Protein AF-A0A7U9HAY5-F1 (afdb_monomer)

Foldseek 3Di:
DLVVCVLPEDEAEEQPDDPVNVVCCVVRHPHHYHYHHDDPVVPDDPVSVVVVVVVCVVRDDD

Nearest PDB structures (foldseek):
  5k8c-assembly1_A-2  TM=4.689E-01  e=2.797E+00  Shewanella oneidensis MR-1
  7a0u-assembly1_C-3  TM=4.586E-01  e=4.855E+00  Escherichia coli K-12

Solvent-accessible surface area (backbone atoms only — not comparable to full-atom values): 3918 Å² total; per-residue (Å²): 105,67,77,76,42,68,60,45,70,50,74,47,77,41,61,78,71,49,74,63,56,55,51,52,45,67,75,71,36,94,36,62,71,46,81,46,68,44,54,79,94,71,49,88,47,71,69,53,53,50,54,53,51,57,48,48,68,72,70,53,84,129

pLDDT: mean 94.19, std 7.38, range [58.03, 98.19]

Radius of gyration: 12.18 Å; Cα contacts (8 Å, |Δi|>4): 54; chains: 1; bounding box: 29×26×30 Å

Secondary structure (DSSP, 8-state):
-HHHHTTS-EEEEETT--HHHHHHHHHH--S-EEEEE--TTT-S-HHHHHHHHHHHHHHS--

Mean predicted aligned error: 2.97 Å

Organism: NCBI:txid1200984

Sequence (62 aa):
MVEWAAGRPFIWVDDEISAMDRLWVGASHPGPSLLHRVEPAKGLSGTDFCALAAWLDTVAPR

Structure (mmCIF, N/CA/C/O backbone):
data_AF-A0A7U9HAY5-F1
#
_entry.id   AF-A0A7U9HAY5-F1
#
loop_
_atom_site.group_PDB
_atom_site.id
_atom_site.type_symbol
_atom_site.label_atom_id
_atom_site.label_alt_id
_atom_site.label_comp_id
_atom_site.label_asym_id
_atom_site.label_entity_id
_atom_site.label_seq_id
_atom_site.pdbx_PDB_ins_code
_atom_site.Cartn_x
_atom_site.Cartn_y
_atom_site.Cartn_z
_atom_site.occupancy
_atom_site.B_iso_or_equiv
_atom_site.auth_seq_id
_atom_site.auth_comp_id
_atom_site.auth_asym_id
_atom_site.auth_atom_id
_atom_site.pdbx_PDB_model_num
ATOM 1 N N . MET A 1 1 ? 14.604 -2.138 3.371 1.00 81.19 1 MET A N 1
ATOM 2 C CA . MET A 1 1 ? 13.445 -2.830 2.766 1.00 81.19 1 MET A CA 1
ATOM 3 C C . MET A 1 1 ? 13.576 -3.017 1.252 1.00 81.19 1 MET A C 1
ATOM 5 O O . MET A 1 1 ? 13.509 -4.157 0.826 1.00 81.19 1 MET A O 1
ATOM 9 N N . VAL A 1 2 ? 13.839 -1.980 0.445 1.00 89.69 2 VAL A N 1
ATOM 10 C CA . VAL A 1 2 ? 14.078 -2.131 -1.015 1.00 89.69 2 VAL A CA 1
ATOM 11 C C . VAL A 1 2 ? 15.194 -3.131 -1.339 1.00 89.69 2 VAL A C 1
ATOM 13 O O . VAL A 1 2 ? 15.004 -4.019 -2.165 1.00 89.69 2 VAL A O 1
ATOM 16 N N . GLU A 1 3 ? 16.323 -3.052 -0.631 1.00 89.88 3 GLU A N 1
ATOM 17 C CA . GLU A 1 3 ? 17.424 -4.020 -0.773 1.00 89.88 3 GLU A CA 1
ATOM 18 C C . GLU A 1 3 ? 16.996 -5.447 -0.401 1.00 89.88 3 GLU A C 1
ATOM 20 O O . GLU A 1 3 ? 17.331 -6.405 -1.088 1.00 89.88 3 GLU A O 1
ATOM 25 N N . TRP A 1 4 ? 16.188 -5.585 0.651 1.00 91.12 4 TRP A N 1
ATOM 26 C CA . TRP A 1 4 ? 15.689 -6.875 1.140 1.00 91.12 4 TRP A CA 1
ATOM 27 C C . TRP A 1 4 ? 14.655 -7.494 0.193 1.00 91.12 4 TRP A C 1
ATOM 29 O O . TRP A 1 4 ? 14.588 -8.716 0.032 1.00 91.12 4 TRP A O 1
ATOM 39 N N . ALA A 1 5 ? 13.846 -6.654 -0.453 1.00 92.56 5 ALA A N 1
ATOM 40 C CA . ALA A 1 5 ? 12.912 -7.080 -1.481 1.00 92.56 5 ALA A CA 1
ATOM 41 C C . ALA A 1 5 ? 13.655 -7.656 -2.695 1.00 92.56 5 ALA A C 1
ATOM 43 O O . ALA A 1 5 ? 13.134 -8.571 -3.332 1.00 92.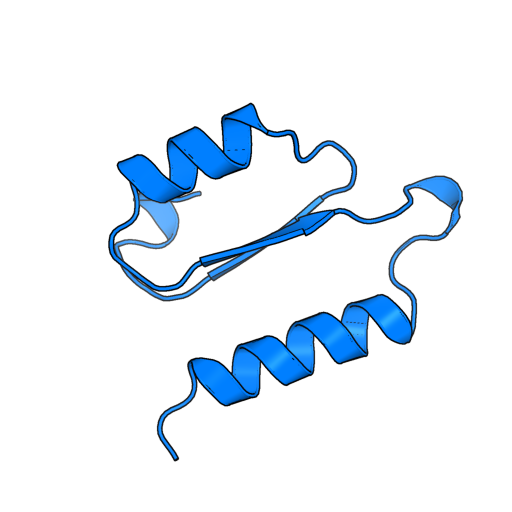56 5 ALA A O 1
ATOM 44 N N . ALA A 1 6 ? 14.882 -7.192 -2.971 1.00 91.62 6 ALA A N 1
ATOM 45 C CA . ALA A 1 6 ? 15.747 -7.698 -4.039 1.00 91.62 6 ALA A CA 1
ATOM 46 C C . ALA A 1 6 ? 15.030 -7.748 -5.405 1.00 91.62 6 ALA A C 1
ATOM 48 O O . ALA A 1 6 ? 15.107 -8.731 -6.137 1.00 91.62 6 ALA A O 1
ATOM 49 N N . GLY A 1 7 ? 14.265 -6.695 -5.712 1.00 90.94 7 GLY A N 1
ATOM 50 C CA . GLY A 1 7 ? 13.474 -6.580 -6.944 1.00 90.94 7 GLY A CA 1
ATOM 51 C C . GLY A 1 7 ? 12.136 -7.334 -6.945 1.00 90.94 7 GLY A C 1
ATOM 52 O O . GLY A 1 7 ? 11.364 -7.172 -7.885 1.00 90.94 7 GLY A O 1
ATOM 53 N N . ARG A 1 8 ? 11.826 -8.126 -5.911 1.00 94.12 8 ARG A N 1
ATOM 54 C CA . ARG A 1 8 ? 10.511 -8.774 -5.775 1.00 94.12 8 ARG A CA 1
ATOM 55 C C . ARG A 1 8 ? 9.444 -7.759 -5.364 1.00 94.12 8 ARG A C 1
ATOM 57 O O . ARG A 1 8 ? 9.770 -6.858 -4.587 1.00 94.12 8 ARG A O 1
ATOM 64 N N . PRO A 1 9 ? 8.182 -7.952 -5.793 1.00 95.69 9 PRO A N 1
ATOM 65 C CA . PRO A 1 9 ? 7.082 -7.130 -5.322 1.00 95.69 9 PRO A CA 1
ATOM 66 C C . PRO A 1 9 ? 6.976 -7.139 -3.797 1.00 95.69 9 PRO A C 1
ATOM 68 O O . PRO A 1 9 ? 7.152 -8.186 -3.168 1.00 95.69 9 PRO A O 1
ATOM 71 N N . PHE A 1 10 ? 6.657 -5.993 -3.202 1.00 96.06 10 PHE A N 1
ATOM 72 C CA . PHE A 1 10 ? 6.422 -5.900 -1.762 1.00 96.06 10 PHE A CA 1
ATOM 73 C C . PHE A 1 10 ? 5.356 -4.864 -1.407 1.00 96.06 10 PHE A C 1
ATOM 75 O O . PHE A 1 10 ? 5.072 -3.934 -2.167 1.00 96.06 10 PHE A O 1
ATOM 82 N N . ILE A 1 11 ? 4.828 -5.000 -0.191 1.00 97.50 11 ILE A N 1
ATOM 83 C CA . ILE A 1 11 ? 3.992 -3.990 0.447 1.00 97.50 11 ILE A CA 1
ATOM 84 C C . ILE A 1 11 ? 4.679 -3.504 1.723 1.00 97.50 11 ILE A C 1
ATOM 86 O O . ILE A 1 11 ? 5.112 -4.314 2.541 1.00 97.50 11 ILE A O 1
ATOM 90 N N . TRP A 1 12 ? 4.750 -2.186 1.899 1.00 97.69 12 TRP A N 1
ATOM 91 C CA . TRP A 1 12 ? 5.076 -1.538 3.166 1.00 97.69 12 TRP A CA 1
ATOM 92 C C . TRP A 1 12 ? 3.799 -0.991 3.788 1.00 97.69 12 TRP A C 1
ATOM 94 O O . TRP A 1 12 ? 3.143 -0.137 3.192 1.00 97.69 12 TRP A O 1
ATOM 104 N N . VAL A 1 13 ? 3.459 -1.491 4.971 1.00 97.50 13 VAL A N 1
ATOM 105 C CA . VAL A 1 13 ? 2.348 -1.001 5.788 1.00 97.50 13 VAL A CA 1
ATOM 106 C C . VAL A 1 13 ? 2.927 -0.328 7.021 1.00 97.50 13 VAL A C 1
ATOM 108 O O . VAL A 1 13 ? 3.587 -1.005 7.806 1.00 97.50 13 VAL A O 1
ATOM 111 N N . ASP A 1 14 ? 2.709 0.975 7.166 1.00 97.56 14 ASP A N 1
ATOM 112 C CA . ASP A 1 14 ? 3.296 1.777 8.246 1.00 97.56 14 ASP A CA 1
ATOM 113 C C . ASP A 1 14 ? 2.577 3.134 8.352 1.00 97.56 14 ASP A C 1
ATOM 115 O O . ASP A 1 14 ? 2.160 3.700 7.340 1.00 97.56 14 ASP A O 1
ATOM 119 N N . ASP A 1 15 ? 2.346 3.643 9.560 1.00 97.56 15 ASP A N 1
ATOM 120 C CA . ASP A 1 15 ? 1.601 4.883 9.798 1.00 97.56 15 ASP A CA 1
ATOM 121 C C . ASP A 1 15 ? 2.412 6.169 9.575 1.00 97.56 15 ASP A C 1
ATOM 123 O O . ASP A 1 15 ? 1.831 7.252 9.421 1.00 97.56 15 ASP A O 1
ATOM 127 N N . GLU A 1 16 ? 3.734 6.067 9.480 1.00 97.88 16 GLU A N 1
ATOM 128 C CA . GLU A 1 16 ? 4.652 7.193 9.309 1.00 97.88 16 GLU A CA 1
ATOM 129 C C . GLU A 1 16 ? 5.075 7.413 7.848 1.00 97.88 16 GLU A C 1
ATOM 131 O O . GLU A 1 16 ? 5.786 8.373 7.548 1.00 97.88 16 GLU A O 1
ATOM 136 N N . ILE A 1 17 ? 4.572 6.600 6.908 1.00 97.88 17 ILE A N 1
ATOM 137 C CA . ILE A 1 17 ? 4.879 6.725 5.474 1.00 97.88 17 ILE A CA 1
ATOM 138 C C . ILE A 1 17 ? 4.646 8.155 4.970 1.00 97.88 17 ILE A C 1
ATOM 140 O O . ILE A 1 17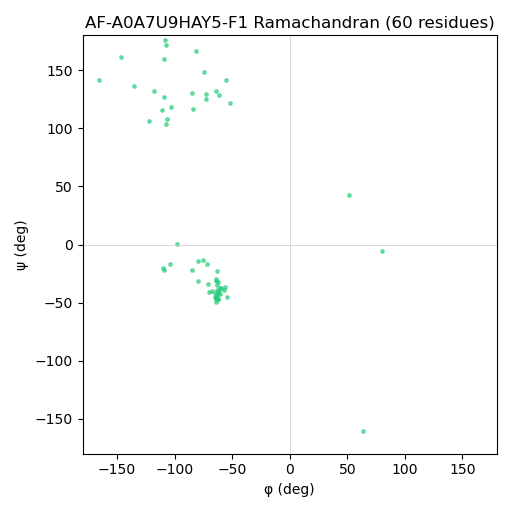 ? 3.526 8.684 4.963 1.00 97.88 17 ILE A O 1
ATOM 144 N N . SER A 1 18 ? 5.712 8.744 4.437 1.00 97.69 18 SER A N 1
ATOM 145 C CA . SER A 1 18 ? 5.759 10.108 3.924 1.00 97.69 18 SER A CA 1
ATOM 146 C C . SER A 1 18 ? 5.839 10.166 2.393 1.00 97.69 18 SER A C 1
ATOM 148 O O . SER A 1 18 ? 5.953 9.161 1.685 1.00 97.69 18 SER A O 1
ATOM 150 N N . ALA A 1 19 ? 5.799 11.384 1.847 1.00 97.62 19 ALA A N 1
ATOM 151 C CA . ALA A 1 19 ? 6.077 11.612 0.430 1.00 97.62 19 ALA A CA 1
ATOM 152 C C . ALA A 1 19 ? 7.5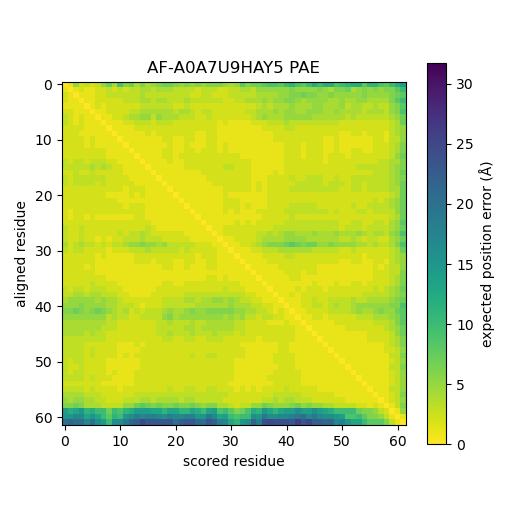29 11.259 0.057 1.00 97.62 19 ALA A C 1
ATOM 154 O O . ALA A 1 19 ? 7.776 10.812 -1.062 1.00 97.62 19 ALA A O 1
ATOM 155 N N . MET A 1 20 ? 8.477 11.424 0.989 1.00 97.94 20 MET A N 1
ATOM 156 C CA . MET A 1 20 ? 9.885 11.107 0.747 1.00 97.94 20 MET A CA 1
ATOM 157 C C . MET A 1 20 ? 10.089 9.601 0.574 1.00 97.94 20 MET A C 1
ATOM 159 O O . MET A 1 20 ? 10.793 9.188 -0.343 1.00 97.94 20 MET A O 1
ATOM 163 N N . ASP A 1 21 ? 9.403 8.782 1.373 1.00 97.69 21 ASP A N 1
ATOM 164 C CA . ASP A 1 21 ? 9.465 7.320 1.257 1.00 97.69 21 ASP A CA 1
ATOM 165 C C . ASP A 1 21 ? 8.985 6.849 -0.116 1.00 97.69 21 ASP A C 1
ATOM 167 O O . ASP A 1 21 ? 9.619 6.013 -0.759 1.00 97.69 21 ASP A O 1
ATOM 171 N N . ARG A 1 22 ? 7.895 7.448 -0.615 1.00 97.12 22 ARG A N 1
ATOM 172 C CA . ARG A 1 22 ? 7.358 7.155 -1.952 1.00 97.12 22 ARG A CA 1
ATOM 173 C C . ARG A 1 22 ? 8.342 7.528 -3.057 1.00 97.12 22 ARG A C 1
ATOM 175 O O . 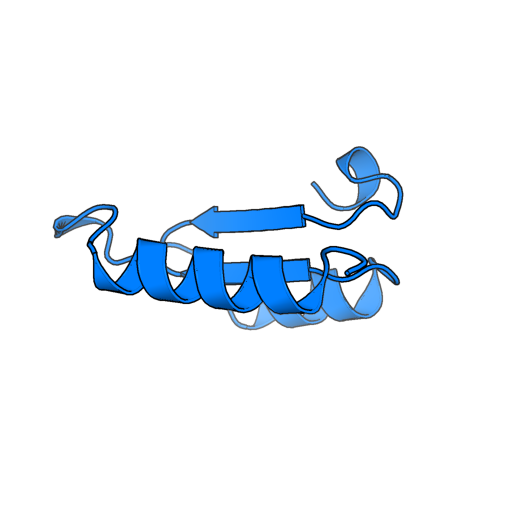ARG A 1 22 ? 8.524 6.743 -3.985 1.00 97.12 22 ARG A O 1
ATOM 182 N N . LEU A 1 23 ? 8.986 8.692 -2.952 1.00 97.44 23 LEU A N 1
ATOM 183 C CA . LEU A 1 23 ? 10.002 9.128 -3.914 1.00 97.44 23 LEU A CA 1
ATOM 184 C C . LEU A 1 23 ? 11.223 8.206 -3.895 1.00 97.44 23 LEU A C 1
ATOM 186 O O . LEU A 1 23 ? 11.683 7.773 -4.950 1.00 97.44 23 LEU A O 1
ATOM 190 N N . TRP A 1 24 ? 11.727 7.876 -2.706 1.00 96.50 24 TRP A N 1
ATOM 191 C CA . TRP A 1 24 ? 12.904 7.030 -2.563 1.00 96.50 24 TRP A CA 1
ATOM 192 C C . TRP A 1 24 ? 12.654 5.608 -3.071 1.00 96.50 24 TRP A C 1
ATOM 194 O O . TRP A 1 24 ? 13.475 5.086 -3.828 1.00 96.50 24 TRP A O 1
ATOM 204 N N . VAL A 1 25 ? 11.512 4.998 -2.727 1.00 97.25 25 VAL A N 1
ATOM 205 C CA . VAL A 1 25 ? 11.148 3.668 -3.238 1.00 97.25 25 VAL A CA 1
ATOM 206 C C . VAL A 1 25 ? 10.963 3.702 -4.753 1.00 97.25 25 VAL A C 1
ATOM 208 O O . VAL A 1 25 ? 11.528 2.851 -5.433 1.00 97.25 25 VAL A O 1
ATOM 211 N N . GLY A 1 26 ? 10.258 4.701 -5.294 1.00 95.81 26 GLY A N 1
ATOM 212 C CA . GLY A 1 26 ? 10.047 4.826 -6.740 1.00 95.81 26 GLY A CA 1
ATOM 213 C C . GLY A 1 26 ? 11.342 5.008 -7.539 1.00 95.81 26 GLY A C 1
ATOM 214 O O . GLY A 1 26 ? 11.443 4.519 -8.660 1.00 95.81 26 GLY A O 1
ATOM 215 N N . ALA A 1 27 ? 12.350 5.668 -6.963 1.00 95.62 27 ALA A N 1
ATOM 216 C CA . ALA A 1 27 ? 13.662 5.819 -7.590 1.00 95.62 27 ALA A CA 1
ATOM 217 C C . ALA A 1 27 ? 14.556 4.573 -7.438 1.00 95.62 27 ALA A C 1
ATOM 219 O O . ALA A 1 27 ? 15.386 4.306 -8.304 1.00 95.62 27 ALA A O 1
ATOM 220 N N . SER A 1 28 ? 14.410 3.827 -6.338 1.00 94.56 28 SER A N 1
ATOM 221 C CA . SER A 1 28 ? 15.367 2.780 -5.942 1.00 94.56 28 SER A CA 1
ATOM 222 C C . SER A 1 28 ? 14.882 1.353 -6.205 1.00 94.56 28 SER A C 1
ATOM 224 O O . SER A 1 28 ? 15.688 0.423 -6.184 1.00 94.56 28 SER A O 1
ATOM 226 N N . HIS A 1 29 ? 13.582 1.145 -6.426 1.00 95.00 29 HIS A N 1
ATOM 227 C CA . HIS A 1 29 ? 12.988 -0.176 -6.606 1.00 95.00 29 HIS A CA 1
ATOM 228 C C . HIS A 1 29 ? 12.254 -0.284 -7.952 1.00 95.00 29 HIS A C 1
ATOM 230 O O . HIS A 1 29 ? 11.160 0.254 -8.093 1.00 95.00 29 HIS A O 1
ATOM 236 N N . PRO A 1 30 ? 12.815 -1.002 -8.942 1.00 89.62 30 PRO A N 1
ATOM 237 C CA . PRO A 1 30 ? 12.193 -1.134 -10.262 1.00 89.62 30 PRO A CA 1
ATOM 238 C C . PRO A 1 30 ? 10.997 -2.102 -10.287 1.00 89.62 30 PRO A C 1
ATOM 240 O O . PRO A 1 30 ? 10.268 -2.142 -11.276 1.00 89.62 30 PRO A O 1
ATOM 243 N N . GLY A 1 31 ? 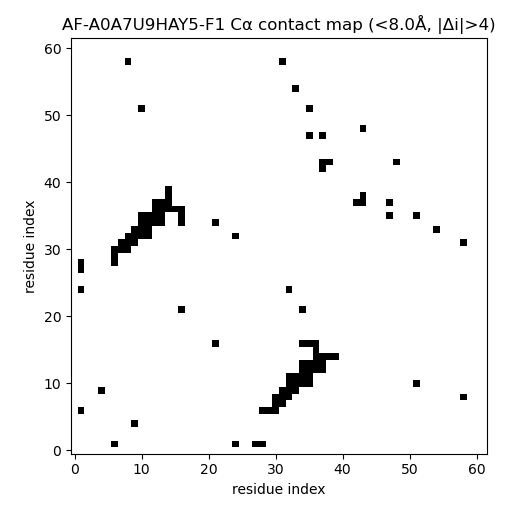10.817 -2.914 -9.239 1.00 92.38 31 GLY A N 1
ATOM 244 C CA . GLY A 1 31 ? 9.691 -3.835 -9.105 1.00 92.38 31 GLY A CA 1
ATOM 245 C C . GLY A 1 31 ? 8.418 -3.146 -8.590 1.00 92.38 31 GLY A C 1
ATOM 246 O O . GLY A 1 31 ? 8.476 -2.020 -8.095 1.00 92.38 31 GLY A O 1
ATOM 247 N N . PRO A 1 32 ? 7.248 -3.802 -8.672 1.00 95.62 32 PRO A N 1
ATOM 248 C CA . PRO A 1 32 ? 6.016 -3.272 -8.099 1.00 95.62 32 PRO A CA 1
ATOM 249 C C . PRO A 1 32 ? 6.125 -3.096 -6.580 1.00 95.62 32 PRO A C 1
ATOM 251 O O . PRO A 1 32 ? 6.435 -4.039 -5.856 1.00 95.62 32 PRO A O 1
ATOM 254 N N . SER A 1 33 ? 5.784 -1.916 -6.073 1.00 96.75 33 SER A N 1
ATOM 255 C CA . SER A 1 33 ? 5.745 -1.654 -4.632 1.00 96.75 33 SER A CA 1
ATOM 256 C C . SER A 1 33 ? 4.487 -0.895 -4.245 1.00 96.75 33 SER A C 1
ATOM 258 O O . SER A 1 33 ? 4.146 0.098 -4.892 1.00 96.75 33 SER A O 1
ATOM 260 N N . LEU A 1 34 ? 3.846 -1.305 -3.152 1.00 97.62 34 LEU A N 1
ATOM 261 C CA . LEU A 1 34 ? 2.783 -0.537 -2.509 1.00 97.62 34 LEU A CA 1
ATOM 262 C C . LEU A 1 34 ? 3.273 0.024 -1.175 1.00 97.62 34 LEU A C 1
ATOM 264 O O . LEU A 1 34 ? 3.741 -0.717 -0.316 1.00 97.62 34 LEU A O 1
ATOM 268 N N . LEU A 1 35 ? 3.119 1.335 -0.990 1.00 98.19 35 LEU A N 1
ATOM 269 C CA . LEU A 1 35 ? 3.312 2.008 0.295 1.00 98.19 35 LEU A CA 1
ATOM 270 C C . LEU A 1 35 ? 1.937 2.416 0.831 1.00 98.19 35 LEU A C 1
ATOM 272 O O . LEU A 1 35 ? 1.334 3.383 0.342 1.00 98.19 35 LEU A O 1
ATOM 276 N N . HIS A 1 36 ? 1.441 1.659 1.807 1.00 97.94 36 HIS A N 1
ATOM 277 C CA . HIS A 1 36 ? 0.110 1.795 2.389 1.00 97.94 36 HIS A CA 1
ATOM 278 C C . HIS A 1 36 ? 0.196 2.406 3.787 1.00 97.94 36 HIS A C 1
ATOM 280 O O . HIS A 1 36 ? 0.657 1.762 4.727 1.00 97.94 36 HIS A O 1
ATOM 286 N N . ARG A 1 37 ? -0.234 3.666 3.914 1.00 97.56 37 ARG A N 1
ATOM 287 C CA . ARG A 1 37 ? -0.209 4.378 5.193 1.00 97.56 37 ARG A CA 1
ATOM 288 C C . ARG A 1 37 ? -1.458 4.057 6.003 1.00 97.56 37 ARG A C 1
ATOM 290 O O . ARG A 1 37 ? -2.557 4.196 5.470 1.00 97.56 37 ARG A O 1
ATOM 297 N N . VAL A 1 38 ? -1.292 3.694 7.272 1.00 97.62 38 VAL A N 1
ATOM 298 C CA . VAL A 1 38 ? -2.406 3.360 8.178 1.00 97.62 38 VAL A CA 1
ATOM 299 C C . VAL A 1 38 ? -2.609 4.424 9.256 1.00 97.62 38 VAL A C 1
ATOM 301 O O . VAL A 1 38 ? -1.717 5.218 9.536 1.00 97.62 38 VAL A O 1
ATOM 304 N N . GLU A 1 39 ? -3.800 4.456 9.852 1.00 96.31 39 GLU A N 1
ATOM 305 C CA . GLU A 1 39 ? -4.098 5.308 11.009 1.00 96.31 39 GLU A CA 1
ATOM 306 C C . GLU A 1 39 ? -3.635 4.602 12.299 1.00 96.31 39 GLU A C 1
ATOM 308 O O . GLU A 1 39 ? -4.199 3.555 12.645 1.00 96.31 39 GLU A O 1
ATOM 313 N N . PRO A 1 40 ? -2.667 5.155 13.054 1.00 96.31 40 PRO A N 1
ATOM 314 C CA . PRO A 1 40 ? -2.052 4.453 14.182 1.00 96.31 40 PRO A CA 1
ATOM 315 C C . PRO A 1 40 ? -3.047 4.134 15.298 1.00 96.31 40 PRO A C 1
ATOM 317 O O . PRO A 1 40 ? -2.981 3.070 15.909 1.00 96.31 40 PRO A O 1
ATOM 320 N N . ALA A 1 41 ? -4.022 5.016 15.536 1.00 96.88 41 ALA A N 1
ATOM 321 C CA . ALA A 1 41 ? -5.014 4.828 16.592 1.00 96.88 41 ALA A CA 1
ATOM 322 C C . ALA A 1 41 ? -6.046 3.728 16.286 1.00 96.88 41 ALA A C 1
ATOM 324 O O . ALA A 1 41 ? -6.758 3.283 17.186 1.00 96.88 41 ALA A O 1
ATOM 325 N N . LYS A 1 42 ? -6.170 3.317 15.019 1.00 94.94 42 LYS A N 1
ATOM 326 C CA . LYS A 1 42 ? -7.176 2.344 14.566 1.00 94.94 42 LYS A CA 1
ATOM 327 C C . LYS A 1 42 ? -6.564 1.001 14.185 1.00 94.94 42 LYS A C 1
ATOM 329 O O . LYS A 1 42 ? -7.278 -0.000 14.195 1.00 94.94 42 LYS A O 1
ATOM 334 N N . GLY A 1 43 ? -5.270 0.978 13.866 1.00 92.62 43 GLY A N 1
ATOM 335 C CA . GLY A 1 43 ? -4.621 -0.190 13.285 1.00 92.62 43 GLY A CA 1
ATOM 336 C C . GLY A 1 43 ? -5.195 -0.531 11.907 1.00 92.62 43 GLY A C 1
ATOM 337 O O . GLY A 1 43 ? -5.821 0.301 11.250 1.00 92.62 43 GLY A O 1
ATOM 338 N N . LEU A 1 44 ? -4.980 -1.772 11.468 1.00 97.12 44 LEU A N 1
ATOM 339 C CA . LEU A 1 44 ? -5.503 -2.262 10.194 1.00 97.12 44 LEU A CA 1
ATOM 340 C C . LEU A 1 44 ? -7.015 -2.498 10.255 1.00 97.12 44 LEU A C 1
ATOM 342 O O . LEU A 1 44 ? -7.517 -3.271 11.071 1.00 97.12 44 LEU A O 1
ATOM 346 N N . SER A 1 45 ? -7.726 -1.866 9.332 1.00 97.00 45 SER A N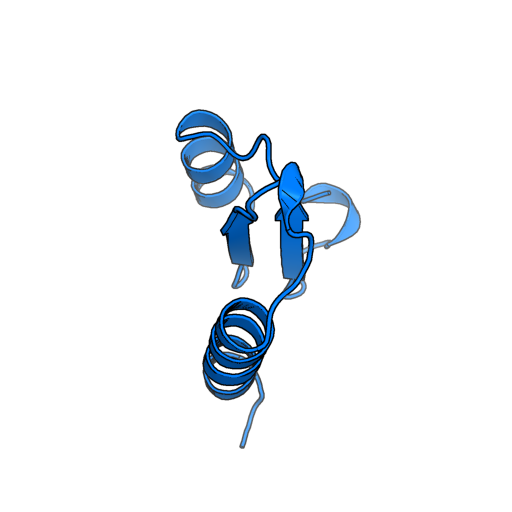 1
ATOM 347 C CA . SER A 1 45 ? -9.164 -1.986 9.133 1.00 97.00 45 SER A CA 1
ATOM 348 C C . SER A 1 45 ? -9.502 -2.782 7.870 1.00 97.00 45 SER A C 1
ATOM 350 O O . SER A 1 45 ? -8.646 -3.081 7.037 1.00 97.00 45 SER A O 1
ATOM 352 N N . GLY A 1 46 ? -10.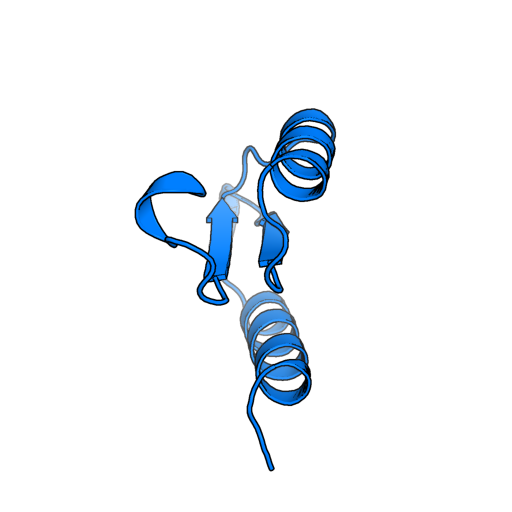790 -3.089 7.685 1.00 97.94 46 GLY A N 1
ATOM 353 C CA . GLY A 1 46 ? -11.275 -3.736 6.462 1.00 97.94 46 GLY A CA 1
ATOM 354 C C . GLY A 1 46 ? -10.920 -2.961 5.188 1.00 97.94 46 GLY A C 1
ATOM 355 O O . GLY A 1 46 ? -10.560 -3.574 4.189 1.00 97.94 46 GLY A O 1
ATOM 356 N N . THR A 1 47 ? -10.936 -1.625 5.234 1.00 97.06 47 THR A N 1
ATOM 357 C CA . THR A 1 47 ? -10.551 -0.779 4.093 1.00 97.06 47 THR A CA 1
ATOM 358 C C . THR A 1 47 ? -9.086 -0.973 3.718 1.00 97.06 47 THR A C 1
ATOM 360 O O . THR A 1 47 ? -8.762 -1.038 2.533 1.00 97.06 47 THR A O 1
ATOM 363 N N . ASP A 1 48 ? -8.211 -1.114 4.716 1.00 98.12 48 ASP A N 1
ATOM 364 C CA . ASP A 1 48 ? -6.793 -1.372 4.487 1.00 98.12 48 ASP A CA 1
ATOM 365 C C . ASP A 1 48 ? -6.618 -2.727 3.803 1.00 98.12 48 ASP A C 1
ATOM 367 O O . ASP A 1 48 ? -6.008 -2.806 2.741 1.00 98.12 48 ASP A O 1
ATOM 371 N N . PHE A 1 49 ? -7.251 -3.780 4.326 1.00 98.06 49 PHE A N 1
ATOM 372 C CA . PHE A 1 49 ? -7.196 -5.104 3.703 1.00 98.06 49 PHE A CA 1
ATOM 373 C C . PHE A 1 49 ? -7.764 -5.127 2.279 1.00 98.06 49 PHE A C 1
ATOM 375 O O . PHE A 1 49 ? -7.192 -5.793 1.417 1.00 98.06 49 PHE A O 1
ATOM 382 N N . CYS A 1 50 ? -8.832 -4.377 1.995 1.00 98.12 50 CYS A N 1
ATOM 383 C CA . CYS A 1 50 ? -9.350 -4.235 0.633 1.00 98.12 50 CYS A CA 1
ATOM 384 C C . CYS A 1 50 ? -8.329 -3.580 -0.308 1.00 98.12 50 CYS A C 1
ATOM 386 O O . CYS A 1 50 ? -8.172 -4.041 -1.437 1.00 98.12 50 CYS A O 1
ATOM 388 N N . ALA A 1 51 ? -7.616 -2.545 0.143 1.00 97.88 51 ALA A N 1
ATOM 389 C CA . ALA A 1 51 ? -6.572 -1.903 -0.655 1.00 97.88 51 ALA A CA 1
ATOM 390 C C . ALA A 1 51 ? -5.397 -2.856 -0.931 1.00 97.88 51 ALA A C 1
ATOM 392 O O . ALA A 1 51 ? -4.910 -2.930 -2.060 1.00 97.88 51 ALA A O 1
ATOM 393 N N . LEU A 1 52 ? -4.983 -3.628 0.079 1.00 97.75 52 LEU A N 1
ATOM 394 C CA . LEU A 1 52 ? -3.937 -4.643 -0.058 1.00 97.75 52 LEU A CA 1
ATOM 395 C C . LEU A 1 52 ? -4.339 -5.738 -1.057 1.00 97.75 52 LEU A C 1
ATOM 397 O O . LEU A 1 52 ? -3.553 -6.071 -1.941 1.00 97.75 52 LEU A O 1
ATOM 401 N N . ALA A 1 53 ? -5.563 -6.262 -0.950 1.00 97.62 53 ALA A N 1
ATOM 402 C CA . ALA A 1 53 ? -6.085 -7.284 -1.856 1.00 97.62 53 ALA A CA 1
ATOM 403 C C . ALA A 1 53 ? -6.171 -6.777 -3.301 1.00 97.62 53 ALA A C 1
ATOM 405 O O . ALA A 1 53 ? -5.669 -7.429 -4.211 1.00 97.62 53 ALA A O 1
ATOM 406 N N . ALA A 1 54 ? -6.710 -5.570 -3.497 1.00 97.19 54 ALA A N 1
ATOM 407 C CA . ALA A 1 54 ? -6.798 -4.961 -4.818 1.00 97.19 54 ALA A CA 1
ATOM 408 C C . ALA A 1 54 ? -5.416 -4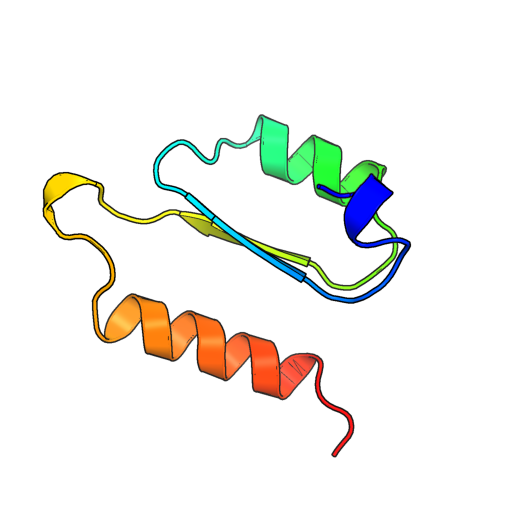.788 -5.462 1.00 97.19 54 ALA A C 1
ATOM 410 O O . ALA A 1 54 ? -5.267 -4.989 -6.662 1.00 97.19 54 ALA A O 1
ATOM 411 N N . TRP A 1 55 ? -4.387 -4.446 -4.681 1.00 97.50 55 TRP A N 1
ATOM 412 C CA . TRP A 1 55 ? -3.028 -4.384 -5.208 1.00 97.50 55 TRP A CA 1
ATOM 413 C C . TRP A 1 55 ? -2.464 -5.770 -5.535 1.00 97.50 55 TRP A C 1
ATOM 415 O O . TRP A 1 55 ? -1.839 -5.926 -6.582 1.00 97.50 55 TRP A O 1
ATOM 425 N N . LEU A 1 56 ? -2.711 -6.784 -4.699 1.00 96.12 56 LEU A N 1
ATOM 426 C CA . LEU A 1 56 ? -2.284 -8.161 -4.975 1.00 96.12 56 LEU A CA 1
ATOM 427 C C . LEU A 1 56 ? -2.842 -8.677 -6.308 1.00 96.12 56 LEU A C 1
ATOM 429 O O . LEU A 1 56 ? -2.094 -9.279 -7.077 1.00 96.12 56 LEU A O 1
ATOM 433 N N . ASP A 1 57 ? -4.092 -8.345 -6.632 1.00 95.25 57 ASP A N 1
ATOM 434 C CA . ASP A 1 57 ? -4.713 -8.678 -7.920 1.00 95.25 57 ASP A CA 1
ATOM 435 C C . ASP A 1 57 ? -4.008 -8.013 -9.121 1.00 95.25 57 ASP A C 1
ATOM 437 O O . ASP A 1 57 ? -4.102 -8.505 -10.244 1.00 95.25 57 ASP A O 1
ATOM 441 N N . THR A 1 58 ? -3.277 -6.908 -8.912 1.00 93.44 58 THR A N 1
ATOM 442 C CA . THR A 1 58 ? -2.513 -6.232 -9.980 1.00 93.44 58 THR A CA 1
ATOM 443 C C . THR A 1 58 ? -1.121 -6.815 -10.208 1.00 93.44 58 THR A C 1
ATOM 445 O O . THR A 1 58 ? -0.551 -6.610 -11.280 1.00 93.44 58 THR A O 1
ATOM 448 N N . VAL A 1 59 ? -0.553 -7.511 -9.217 1.00 91.25 59 VAL A N 1
ATOM 449 C CA . VAL A 1 59 ? 0.825 -8.035 -9.276 1.00 91.25 59 VAL A CA 1
ATOM 450 C C . VAL A 1 59 ? 0.894 -9.554 -9.393 1.00 91.25 59 VAL A C 1
ATOM 452 O O . VAL A 1 59 ? 1.926 -10.079 -9.813 1.00 91.25 59 VAL A O 1
ATOM 455 N N . ALA A 1 60 ? -0.172 -10.272 -9.035 1.00 75.31 60 ALA A N 1
ATOM 456 C CA . ALA A 1 60 ? -0.248 -11.708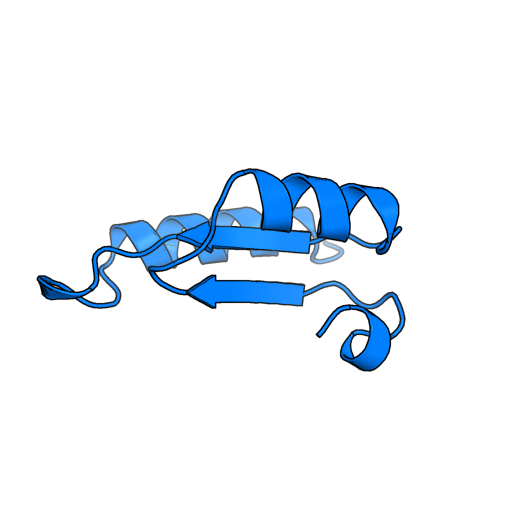 -9.235 1.00 75.31 60 ALA A CA 1
ATOM 457 C C . ALA A 1 60 ? -0.433 -12.023 -10.733 1.00 75.31 60 ALA A C 1
ATOM 459 O O . ALA A 1 60 ? -1.324 -11.461 -11.375 1.00 75.31 60 ALA A O 1
ATOM 460 N N . PRO A 1 61 ? 0.377 -12.921 -11.320 1.00 62.22 61 PRO A N 1
ATOM 461 C CA . PRO A 1 61 ? 0.058 -13.459 -12.632 1.00 62.22 61 PRO A CA 1
ATOM 462 C C . PRO A 1 61 ? -1.246 -14.258 -12.528 1.00 62.22 61 PRO A C 1
ATOM 464 O O . PRO A 1 61 ? -1.420 -15.052 -11.602 1.00 62.22 61 PRO A O 1
ATOM 467 N N . ARG A 1 62 ? -2.161 -14.004 -13.463 1.00 58.03 62 ARG A N 1
ATOM 468 C CA . ARG A 1 62 ? -3.427 -14.727 -13.588 1.00 58.03 62 ARG A CA 1
ATOM 469 C C . ARG A 1 62 ? -3.215 -16.190 -13.969 1.00 58.03 62 ARG A C 1
ATOM 471 O O . ARG A 1 62 ? -2.298 -16.454 -14.778 1.00 58.03 62 ARG A O 1
#